Protein 1DK8 (pdb70)

Secondary structure (DSSP, 8-state):
----PPPHHHHHHH-HHHHTT-HHHHHHHHHHHHTTT-HHHHHHHHHHHHHHH----TTSHHHHHHHHHHHIIIIIS-TTSHHHHHS-HHHHHHHHHHHHHT---TTTTHHHHHHHHHHIIIIIHHHHTTSHIIIIIITSPPPPP--

Nearest PDB structures (foldseek):
  1dk8-assembly1_A-2  TM=1.007E+00  e=7.061E-22  Homo sapiens
  7y1p-assembly4_D  TM=9.703E-01  e=1.251E-17  Homo sapiens
  1emu-assembly1_A  TM=9.848E-01  e=5.975E-17  Homo sapiens
  5he3-assembly1_A  TM=7.031E-01  e=6.969E-05  Bos taurus
  6c2y-assembly1_A  TM=7.030E-01  e=1.412E-04  Homo sapiens

Structure (mmCIF, N/CA/C/O backbone):
data_1DK8
#
_entry.id   1DK8
#
_cell.length_a   32.570
_cell.length_b   117.880
_cell.length_c   81.900
_cell.angle_alpha   90.00
_cell.angle_beta   90.00
_cell.angle_gamma   90.00
#
_symmetry.space_group_name_H-M   'C 2 2 21'
#
loop_
_entity.id
_entity.type
_entity.pdbx_description
1 polymer AXIN
2 non-polymer 'SULFATE ION'
3 non-polymer 2,3-DIHYDROXY-1,4-DITHIOBUTANE
4 non-polymer GLYCEROL
5 water water
#
loop_
_atom_site.group_PDB
_atom_site.id
_atom_site.type_symbol
_atom_site.label_atom_id
_atom_site.label_alt_id
_atom_site.label_comp_id
_atom_site.label_asym_id
_atom_site.label_entity_id
_atom_site.label_seq_id
_atom_site.pdbx_PDB_ins_code
_atom_site.Cartn_x
_atom_site.Cartn_y
_atom_site.Cartn_z
_atom_site.occupancy
_atom_site.B_iso_or_equiv
_atom_site.auth_seq_id
_atom_site.auth_comp_id
_atom_site.auth_asym_id
_atom_site.auth_atom_id
_atom_site.pdbx_PDB_model_num
ATOM 1 N N . GLY A 1 1 ? 20.121 37.630 7.358 1.00 9.67 111 GLY A N 1
ATOM 2 C CA . GLY A 1 1 ? 19.195 38.706 7.817 1.00 7.90 111 GLY A CA 1
ATOM 3 C C . GLY A 1 1 ? 19.176 38.790 9.328 1.00 10.53 111 GLY A C 1
ATOM 4 O O . GLY A 1 1 ? 19.635 37.870 10.009 1.00 12.35 111 GLY A O 1
ATOM 5 N N . SER A 1 2 ? 18.657 39.887 9.867 1.00 8.09 112 SER A N 1
ATOM 6 C CA . SER A 1 2 ? 18.594 40.030 11.314 1.00 11.78 112 SER A CA 1
ATOM 7 C C . SER A 1 2 ? 17.381 39.323 11.880 1.00 17.72 112 SER A C 1
ATOM 8 O O . SER A 1 2 ? 16.284 39.415 11.336 1.00 23.76 112 SER A O 1
ATOM 11 N N . ALA A 1 3 ? 17.591 38.609 12.980 1.00 20.17 113 ALA A N 1
ATOM 12 C CA . ALA A 1 3 ? 16.537 37.846 13.650 1.00 25.66 113 ALA A CA 1
ATOM 13 C C . ALA A 1 3 ? 15.420 38.706 14.223 1.00 26.27 113 ALA A C 1
ATOM 14 O O . ALA A 1 3 ? 15.614 39.877 14.522 1.00 28.65 113 ALA A O 1
ATOM 16 N N . SER A 1 4 ? 14.249 38.103 14.371 1.00 29.63 114 SER A N 1
ATOM 17 C CA . SER A 1 4 ? 13.108 38.791 14.942 1.00 31.12 114 SER A CA 1
ATOM 18 C C . SER A 1 4 ? 12.498 37.848 15.967 1.00 28.83 114 SER A C 1
ATOM 19 O O . SER A 1 4 ? 11.689 36.984 15.643 1.00 32.40 114 SER A O 1
ATOM 22 N N . PRO A 1 5 ? 12.936 37.979 17.213 1.00 26.00 115 PRO A N 1
ATOM 23 C CA . PRO A 1 5 ? 12.485 37.169 18.340 1.00 23.50 115 PRO A CA 1
ATOM 24 C C . PRO A 1 5 ? 10.983 37.278 18.509 1.00 18.49 115 PRO A C 1
ATOM 25 O O . PRO A 1 5 ? 10.398 38.323 18.271 1.00 18.35 115 PRO A O 1
ATOM 29 N N . THR A 1 6 ? 10.366 36.173 18.904 1.00 14.73 116 THR A N 1
ATOM 30 C CA . THR A 1 6 ? 8.930 36.166 19.134 1.00 11.78 116 THR A CA 1
ATOM 31 C C . THR A 1 6 ? 8.705 36.764 20.512 1.00 12.08 116 THR A C 1
ATOM 32 O O . THR A 1 6 ? 9.401 36.409 21.467 1.00 10.37 116 THR A O 1
ATOM 36 N N . PRO A 1 7 ? 7.750 37.702 20.632 1.00 9.84 117 PRO A N 1
ATOM 37 C CA . PRO A 1 7 ? 7.491 38.298 21.947 1.00 11.19 117 PRO A CA 1
ATOM 38 C C . PRO A 1 7 ? 7.187 37.170 22.927 1.00 9.71 117 PRO A C 1
ATOM 39 O O . PRO A 1 7 ? 6.474 36.227 22.596 1.00 9.18 117 PRO A O 1
ATOM 43 N N . PRO A 1 8 ? 7.734 37.245 24.150 1.00 9.14 118 PRO A N 1
ATOM 44 C CA . PRO A 1 8 ? 7.481 36.188 25.129 1.00 7.96 118 PRO A CA 1
ATOM 45 C C . PRO A 1 8 ? 6.020 35.765 25.287 1.00 7.87 118 PRO A C 1
ATOM 46 O O . PRO A 1 8 ? 5.712 34.577 25.228 1.00 8.33 118 PRO A O 1
ATOM 50 N N . TYR A 1 9 ? 5.116 36.721 25.471 1.00 9.16 119 TYR A N 1
ATOM 51 C CA . TYR A 1 9 ? 3.712 36.371 25.667 1.00 10.30 119 TYR A CA 1
ATOM 52 C C . TYR A 1 9 ? 3.175 35.513 24.532 1.00 9.39 119 TYR A C 1
ATOM 53 O O . TYR A 1 9 ? 2.356 34.626 24.751 1.00 8.51 119 TYR A O 1
ATOM 62 N N . LEU A 1 10 ? 3.648 35.769 23.318 1.00 8.53 120 LEU A N 1
ATOM 63 C CA . LEU A 1 10 ? 3.167 35.024 22.162 1.00 8.77 120 LEU A CA 1
ATOM 64 C C . LEU A 1 10 ? 3.765 33.619 22.174 1.00 8.15 120 LEU A C 1
ATOM 65 O O . LEU A 1 10 ? 3.102 32.649 21.799 1.00 8.40 120 LEU A O 1
ATOM 73 N N . LYS A 1 11 ? 5.008 33.497 22.633 1.00 8.19 121 LYS A N 1
ATOM 74 C CA . LYS A 1 11 ? 5.619 32.179 22.724 1.00 6.62 121 LYS A CA 1
ATOM 75 C C . LYS A 1 11 ? 4.804 31.331 23.701 1.00 7.85 121 LYS A C 1
ATOM 76 O O . LYS A 1 11 ? 4.616 30.131 23.487 1.00 6.91 121 LYS A O 1
ATOM 82 N N . TRP A 1 12 ? 4.316 31.948 24.774 1.00 7.18 122 TRP A N 1
ATOM 83 C CA . TRP A 1 12 ? 3.540 31.190 25.754 1.00 7.63 122 TRP A CA 1
ATOM 84 C C . TRP A 1 12 ? 2.245 30.669 25.167 1.00 7.25 122 TRP A C 1
ATOM 85 O O . TRP A 1 12 ? 1.736 29.641 25.605 1.00 9.17 122 TRP A O 1
ATOM 96 N N . ALA A 1 13 ? 1.695 31.387 24.193 1.00 6.59 123 ALA A N 1
ATOM 97 C CA . ALA A 1 13 ? 0.452 30.960 23.568 1.00 6.38 123 ALA A CA 1
ATOM 98 C C . ALA A 1 13 ? 0.704 29.798 22.610 1.00 6.28 123 ALA A C 1
ATOM 99 O O . ALA A 1 13 ? -0.200 29.014 22.318 1.00 6.33 123 ALA A O 1
ATOM 101 N N . GLU A 1 14 ? 1.942 29.680 22.141 1.00 7.90 124 GLU A N 1
ATOM 102 C CA . GLU A 1 14 ? 2.288 28.627 21.194 1.00 7.40 124 GLU A CA 1
ATOM 103 C C . GLU A 1 14 ? 2.332 27.235 21.797 1.00 8.02 124 GLU A C 1
ATOM 104 O O . GLU A 1 14 ? 1.984 26.255 21.135 1.00 9.70 124 GLU A O 1
ATOM 110 N N . SER A 1 15 ? 2.746 27.133 23.057 1.00 8.17 125 SER A N 1
ATOM 111 C CA . SER A 1 15 ? 2.784 25.838 23.719 1.00 9.08 125 SER A CA 1
ATOM 112 C C . SER A 1 15 ? 2.944 25.980 25.220 1.00 6.12 125 SER A C 1
ATOM 113 O O . SER A 1 15 ? 3.534 26.948 25.700 1.00 8.08 125 SER A O 1
ATOM 116 N N . LEU A 1 16 ? 2.410 25.017 25.962 1.00 7.95 126 LEU A N 1
ATOM 117 C CA . LEU A 1 16 ? 2.540 25.045 27.413 1.00 6.51 126 LEU A CA 1
ATOM 118 C C . LEU A 1 16 ? 4.021 24.902 27.746 1.00 8.33 126 LEU A C 1
ATOM 119 O O . LEU A 1 16 ? 4.498 25.445 28.739 1.00 8.19 126 LEU A O 1
ATOM 124 N N . HIS A 1 17 ? 4.749 24.176 26.903 1.00 10.10 127 HIS A N 1
ATOM 125 C CA . HIS A 1 17 ? 6.178 23.988 27.118 1.00 11.45 127 HIS A CA 1
ATOM 126 C C . HIS A 1 17 ? 6.893 25.336 27.127 1.00 9.42 127 HIS A C 1
ATOM 127 O O . HIS A 1 17 ? 7.747 25.588 27.981 1.00 10.03 127 HIS A O 1
ATOM 139 N N . SER A 1 18 ? 6.545 26.207 26.182 1.00 9.50 128 SER A N 1
ATOM 140 C CA . SER A 1 18 ? 7.169 27.523 26.114 1.00 8.29 128 SER A CA 1
ATOM 141 C C . SER A 1 18 ? 6.799 28.368 27.326 1.00 8.08 128 SER A C 1
ATOM 142 O O . SER A 1 18 ? 7.632 29.086 27.860 1.00 9.72 128 SER A O 1
ATOM 145 N N . LEU A 1 19 ? 5.546 28.285 27.757 1.00 8.83 129 LEU A N 1
ATOM 146 C CA . LEU A 1 19 ? 5.111 29.051 28.918 1.00 8.20 129 LEU A CA 1
ATOM 147 C C . LEU A 1 19 ? 5.894 28.623 30.156 1.00 10.04 129 LEU A C 1
ATOM 148 O O . LEU A 1 19 ? 6.350 29.463 30.935 1.00 11.43 129 LEU A O 1
ATOM 153 N N . LEU A 1 20 ? 6.068 27.316 30.321 1.00 7.86 130 LEU A N 1
ATOM 154 C CA . LEU A 1 20 ? 6.768 26.795 31.490 1.00 9.42 130 LEU A CA 1
ATOM 155 C C . LEU A 1 20 ? 8.287 26.868 31.416 1.00 12.00 130 LEU A C 1
ATOM 156 O O . LEU A 1 20 ? 8.978 26.400 32.321 1.00 12.94 130 LEU A O 1
ATOM 161 N N . ASP A 1 21 ? 8.804 27.468 30.349 1.00 11.89 131 ASP A N 1
ATOM 162 C CA . ASP A 1 21 ? 10.246 27.614 30.173 1.00 14.04 131 ASP A CA 1
ATOM 163 C C . ASP A 1 21 ? 10.670 29.051 30.462 1.00 14.43 131 ASP A C 1
ATOM 164 O O . ASP A 1 21 ? 11.854 29.375 30.432 1.00 15.11 131 ASP A O 1
ATOM 172 N N . ASP A 1 22 ? 9.688 29.892 30.771 1.00 10.03 132 ASP A N 1
ATOM 173 C CA . ASP A 1 22 ? 9.896 31.317 31.011 1.00 9.75 132 ASP A CA 1
ATOM 174 C C . ASP A 1 22 ? 9.515 31.693 32.446 1.00 7.26 132 ASP A C 1
ATOM 175 O O . ASP A 1 22 ? 8.384 31.450 32.871 1.00 7.07 132 ASP A O 1
ATOM 180 N N . GLN A 1 23 ? 10.446 32.277 33.196 1.00 6.22 133 GLN A N 1
ATOM 181 C CA . GLN A 1 23 ? 10.143 32.670 34.573 1.00 5.21 133 GLN A CA 1
ATOM 182 C C . GLN A 1 23 ? 8.935 33.595 34.655 1.00 5.87 133 GLN A C 1
ATOM 183 O O . GLN A 1 23 ? 8.081 33.435 35.528 1.00 5.94 133 GLN A O 1
ATOM 189 N N . ASP A 1 24 ? 8.869 34.577 33.760 1.00 6.75 134 ASP A N 1
ATOM 190 C CA . ASP A 1 24 ? 7.741 35.507 33.771 1.00 5.84 134 ASP A CA 1
ATOM 191 C C . ASP A 1 24 ? 6.440 34.745 33.530 1.00 6.32 134 ASP A C 1
ATOM 192 O O . ASP A 1 24 ? 5.432 35.002 34.188 1.00 6.73 134 ASP A O 1
ATOM 197 N N . GLY A 1 25 ? 6.462 33.812 32.579 1.00 4.93 135 GLY A N 1
ATOM 198 C CA . GLY A 1 25 ? 5.263 33.051 32.274 1.00 4.24 135 GLY A CA 1
ATOM 199 C C . GLY A 1 25 ? 4.822 32.167 33.422 1.00 5.71 135 GLY A C 1
ATOM 200 O O . GLY A 1 25 ? 3.636 32.084 33.742 1.00 6.66 135 GLY A O 1
ATOM 201 N N . ILE A 1 26 ? 5.777 31.489 34.044 1.00 5.24 136 ILE A N 1
ATOM 202 C CA . ILE A 1 26 ? 5.447 30.620 35.163 1.00 4.85 136 ILE A CA 1
ATOM 203 C C . ILE A 1 26 ? 4.802 31.410 36.292 1.00 7.22 136 ILE A C 1
ATOM 204 O O . ILE A 1 26 ? 3.799 30.985 36.863 1.00 7.88 136 ILE A O 1
ATOM 209 N N . SER A 1 27 ? 5.387 32.557 36.622 1.00 6.82 137 SER A N 1
ATOM 210 C CA . SER A 1 27 ? 4.852 33.390 37.687 1.00 7.45 137 SER A CA 1
ATOM 211 C C . SER A 1 27 ? 3.428 33.846 37.406 1.00 7.06 137 SER A C 1
ATOM 212 O O . SER A 1 27 ? 2.557 33.741 38.267 1.00 8.02 137 SER A O 1
ATOM 215 N N . LEU A 1 28 ? 3.193 34.352 36.200 1.00 5.58 138 LEU A N 1
ATOM 216 C CA . LEU A 1 28 ? 1.873 34.840 35.838 1.00 5.14 138 LEU A CA 1
ATOM 217 C C . LEU A 1 28 ? 0.851 33.711 35.787 1.00 5.67 138 LEU A C 1
ATOM 218 O O . LEU A 1 28 ? -0.272 33.865 36.262 1.00 6.27 138 LEU A O 1
ATOM 223 N N . PHE A 1 29 ? 1.248 32.573 35.225 1.00 5.96 139 PHE A N 1
ATOM 224 C CA . PHE A 1 29 ? 0.349 31.428 35.135 1.00 4.30 139 PHE A CA 1
ATOM 225 C C . PHE A 1 29 ? 0.057 30.877 36.534 1.00 5.39 139 PHE A C 1
ATOM 226 O O . PHE A 1 29 ? -1.078 30.525 36.853 1.00 5.44 139 PHE A O 1
ATOM 234 N N . ARG A 1 30 ? 1.078 30.813 37.376 1.00 4.64 140 ARG A N 1
ATOM 235 C CA . ARG A 1 30 ? 0.884 30.301 38.726 1.00 4.36 140 ARG A CA 1
ATOM 236 C C . ARG A 1 30 ? -0.067 31.170 39.533 1.00 7.51 140 ARG A C 1
ATOM 237 O O . ARG A 1 30 ? -0.900 30.653 40.277 1.00 8.19 140 ARG A O 1
ATOM 245 N N . THR A 1 31 ? 0.041 32.486 39.382 1.00 6.19 141 THR A N 1
ATOM 246 C CA . THR A 1 31 ? -0.849 33.380 40.107 1.00 8.72 141 THR A CA 1
ATOM 247 C C . THR A 1 31 ? -2.268 33.213 39.588 1.00 7.00 141 THR A C 1
ATOM 248 O O . THR A 1 31 ? -3.222 33.213 40.363 1.00 7.42 141 THR A O 1
ATOM 252 N N . PHE A 1 32 ? -2.406 33.058 38.274 1.00 5.58 142 PHE A N 1
ATOM 253 C CA . PHE A 1 32 ? -3.720 32.846 37.677 1.00 5.67 142 PHE A CA 1
ATOM 254 C C . PHE A 1 32 ? -4.339 31.585 38.291 1.00 6.44 142 PHE A C 1
ATOM 255 O O . PHE A 1 32 ? -5.513 31.568 38.683 1.00 6.75 142 PHE A O 1
ATOM 263 N N . LEU A 1 33 ? -3.543 30.524 38.376 1.00 5.60 143 LEU A N 1
ATOM 264 C CA . LEU A 1 33 ? -4.017 29.263 38.945 1.00 4.89 143 LEU A CA 1
ATOM 265 C C . LEU A 1 33 ? -4.390 29.403 40.421 1.00 5.51 143 LEU A C 1
ATOM 266 O O . LEU A 1 33 ? -5.411 28.869 40.862 1.00 4.93 143 LEU A O 1
ATOM 271 N N . LYS A 1 34 ? -3.564 30.112 41.184 1.00 5.27 144 LYS A N 1
ATOM 272 C CA . LYS A 1 34 ? -3.832 30.286 42.612 1.00 6.35 144 LYS A CA 1
ATOM 273 C C . LYS A 1 34 ? -5.188 30.933 42.862 1.00 6.47 144 LYS A C 1
ATOM 274 O O . LYS A 1 34 ? -5.877 30.594 43.825 1.00 7.38 144 LYS A O 1
ATOM 280 N N . GLN A 1 35 ? -5.568 31.859 41.987 1.00 6.84 145 GLN A N 1
ATOM 281 C CA . GLN A 1 35 ? -6.835 32.567 42.127 1.00 7.45 145 GLN A CA 1
ATOM 282 C C . GLN A 1 35 ? -8.042 31.684 41.845 1.00 8.48 145 GLN A C 1
ATOM 283 O O . GLN A 1 35 ? -9.173 32.053 42.170 1.00 9.56 145 GLN A O 1
ATOM 289 N N . GLU A 1 36 ? -7.807 30.528 41.231 1.00 7.01 146 GLU A N 1
ATOM 290 C CA . GLU A 1 36 ? -8.888 29.593 40.933 1.00 8.05 146 GLU A CA 1
ATOM 291 C C . GLU A 1 36 ? -8.738 28.324 41.772 1.00 8.29 146 GLU A C 1
ATOM 292 O O . GLU A 1 36 ? -9.496 27.370 41.602 1.00 8.85 146 GLU A O 1
ATOM 298 N N . GLY A 1 37 ? -7.763 28.322 42.677 1.00 7.77 147 GLY A N 1
ATOM 299 C CA . GLY A 1 37 ? -7.536 27.159 43.523 1.00 8.31 147 GLY A CA 1
ATOM 300 C C . GLY A 1 37 ? -6.982 25.9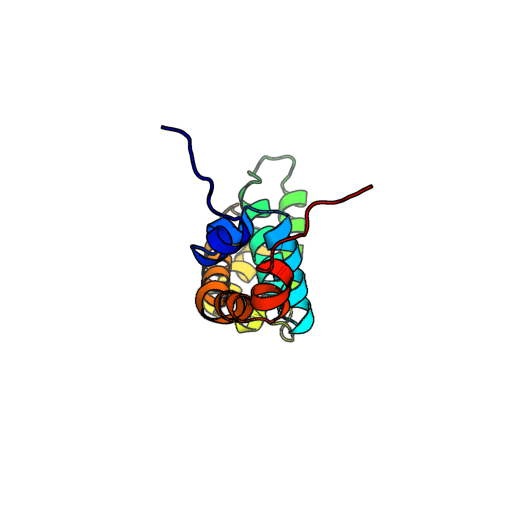78 42.749 1.00 10.20 147 GLY A C 1
ATOM 301 O O . GLY A 1 37 ? -7.187 24.822 43.133 1.00 8.15 147 GLY A O 1
ATOM 302 N N . CYS A 1 38 ? -6.261 26.274 41.668 1.00 7.53 148 CYS A N 1
ATOM 303 C CA . CYS A 1 38 ? -5.696 25.239 40.807 1.00 8.91 148 CYS A CA 1
ATOM 304 C C . CYS A 1 38 ? -4.176 25.183 40.765 1.00 6.64 148 CYS A C 1
ATOM 305 O O . CYS A 1 38 ? -3.616 24.436 39.964 1.00 7.73 148 CYS A O 1
ATOM 308 N N . ALA A 1 39 ? -3.505 25.949 41.617 1.00 6.57 149 ALA A N 1
ATOM 309 C CA . ALA A 1 39 ? -2.047 25.969 41.595 1.00 5.91 149 ALA A CA 1
ATOM 310 C C . ALA A 1 39 ? -1.382 24.620 41.834 1.00 5.46 149 ALA A C 1
ATOM 311 O O . ALA A 1 39 ? -0.252 24.401 41.390 1.00 5.90 149 ALA A O 1
ATOM 313 N N . ASP A 1 40 ? -2.067 23.719 42.533 1.00 5.00 150 ASP A N 1
ATOM 314 C CA . ASP A 1 40 ? -1.507 22.397 42.781 1.00 6.08 150 ASP A CA 1
ATOM 315 C C . ASP A 1 40 ? -1.215 21.659 41.480 1.00 6.34 150 ASP A C 1
ATOM 316 O O . ASP A 1 40 ? -0.339 20.801 41.447 1.00 6.36 150 ASP A O 1
ATOM 321 N N . LEU A 1 41 ? -1.950 21.966 40.414 1.00 5.24 151 LEU A N 1
ATOM 322 C CA . LEU A 1 41 ? -1.692 21.288 39.145 1.00 5.95 151 LEU A CA 1
ATOM 323 C C . LEU A 1 41 ? -0.254 21.565 38.716 1.00 7.59 151 LEU A C 1
ATOM 324 O O . LEU A 1 41 ? 0.501 20.652 38.374 1.00 7.20 151 LEU A O 1
ATOM 329 N N . LEU A 1 42 ? 0.123 22.837 38.741 1.00 4.56 152 LEU A N 1
ATOM 330 C CA . LEU A 1 42 ? 1.467 23.226 38.339 1.00 4.37 152 LEU A CA 1
ATOM 331 C C . LEU A 1 42 ? 2.527 22.813 39.348 1.00 6.46 152 LEU A C 1
ATOM 332 O O . LEU A 1 42 ? 3.587 22.316 38.962 1.00 5.88 152 LEU A O 1
ATOM 337 N N . ASP A 1 43 ? 2.253 23.016 40.636 1.00 4.44 153 ASP A N 1
ATOM 338 C CA . ASP A 1 43 ? 3.226 22.648 41.659 1.00 5.03 153 ASP A CA 1
ATOM 339 C C . ASP A 1 43 ? 3.495 21.147 41.653 1.00 5.27 153 ASP A C 1
ATOM 340 O O . ASP A 1 43 ? 4.635 20.720 41.822 1.00 6.54 153 ASP A O 1
ATOM 345 N N . PHE A 1 44 ? 2.451 20.346 41.467 1.00 6.16 154 PHE A N 1
ATOM 346 C CA . PHE A 1 44 ? 2.633 18.896 41.411 1.00 5.60 154 PHE A CA 1
ATOM 347 C C . PHE A 1 44 ? 3.429 18.534 40.163 1.00 7.13 154 PHE A C 1
ATOM 348 O O . PHE A 1 44 ? 4.328 17.693 40.212 1.00 6.42 154 PHE A O 1
ATOM 356 N N . TRP A 1 45 ? 3.090 19.160 39.042 1.00 5.81 155 TRP A N 1
ATOM 357 C CA . TRP A 1 45 ? 3.790 18.882 37.802 1.00 7.12 155 TRP A CA 1
ATOM 358 C C . TRP A 1 45 ? 5.295 19.115 37.995 1.00 7.42 155 TRP A C 1
ATOM 359 O O . TRP A 1 45 ? 6.116 18.271 37.619 1.00 7.12 155 TRP A O 1
ATOM 370 N N . PHE A 1 46 ? 5.663 20.242 38.598 1.00 6.24 1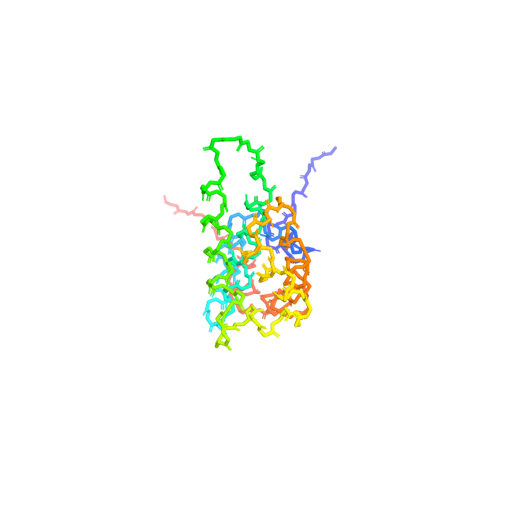56 PHE A N 1
ATOM 371 C CA . PHE A 1 46 ? 7.076 20.520 38.825 1.00 7.40 156 PHE A CA 1
ATOM 372 C C . PHE A 1 46 ? 7.691 19.564 39.837 1.00 7.62 156 PHE A C 1
ATOM 373 O O . PHE A 1 46 ? 8.852 19.182 39.697 1.00 8.92 156 PHE A O 1
ATOM 381 N N . ALA A 1 47 ? 6.923 19.169 40.848 1.00 8.20 157 ALA A N 1
ATOM 382 C CA . ALA A 1 47 ? 7.454 18.251 41.855 1.00 6.89 157 ALA A CA 1
ATOM 383 C C . ALA A 1 47 ? 7.845 16.936 41.197 1.00 7.85 157 ALA A C 1
ATOM 384 O O . ALA A 1 47 ? 8.862 16.333 41.547 1.00 8.82 157 ALA A O 1
ATOM 386 N N . CYS A 1 48 ? 7.036 16.491 40.243 1.00 7.86 158 CYS A N 1
ATOM 387 C CA . CYS A 1 48 ? 7.317 15.241 39.547 1.00 7.41 158 CYS A CA 1
ATOM 388 C C . CYS A 1 48 ? 8.566 15.375 38.691 1.00 9.24 158 CYS A C 1
ATOM 389 O O . CYS A 1 48 ? 9.383 14.458 38.634 1.00 10.85 158 CYS A O 1
ATOM 392 N N . THR A 1 49 ? 8.710 16.512 38.021 1.00 10.97 159 THR A N 1
ATOM 393 C CA . THR A 1 49 ? 9.880 16.733 37.178 1.00 12.93 159 THR A CA 1
ATOM 394 C C . THR A 1 49 ? 11.156 16.691 38.013 1.00 13.65 159 THR A C 1
ATOM 395 O O . THR A 1 49 ? 12.165 16.118 37.595 1.00 13.99 159 THR A O 1
ATOM 401 N N . GLY A 1 50 ? 11.106 17.294 39.197 1.00 10.19 160 GLY A N 1
ATOM 402 C CA . GLY A 1 50 ? 12.268 17.304 40.070 1.00 9.85 160 GLY A CA 1
ATOM 403 C C . GLY A 1 50 ? 12.565 15.941 40.662 1.00 11.48 160 GLY A C 1
ATOM 404 O O . GLY A 1 50 ? 13.726 15.551 40.777 1.00 14.16 160 GLY A O 1
ATOM 405 N N . PHE A 1 51 ? 11.525 15.207 41.036 1.00 8.82 161 PHE A N 1
ATOM 406 C CA . PHE A 1 51 ? 11.713 13.889 41.622 1.00 9.61 161 PHE A CA 1
ATOM 407 C C . PHE A 1 51 ? 12.339 12.916 40.628 1.00 10.75 161 PHE A C 1
ATOM 408 O O . PHE A 1 51 ? 13.253 12.161 40.972 1.00 9.52 161 PHE A O 1
ATOM 416 N N . ARG A 1 52 ? 11.847 12.932 39.394 1.00 11.44 162 ARG A N 1
ATOM 417 C CA . ARG A 1 52 ? 12.349 12.026 38.370 1.00 12.66 162 ARG A CA 1
ATOM 418 C C . ARG A 1 52 ? 13.830 12.218 38.068 1.00 13.52 162 ARG A C 1
ATOM 419 O O . ARG A 1 52 ? 14.487 11.297 37.587 1.00 12.35 162 ARG A O 1
ATOM 433 N N . LYS A 1 53 ? 14.364 13.400 38.365 1.00 11.48 163 LYS A N 1
ATOM 434 C CA . LYS A 1 53 ? 15.777 13.663 38.103 1.00 15.57 163 LYS A CA 1
ATOM 435 C C . LYS A 1 53 ? 16.691 12.989 39.117 1.00 14.32 163 LYS A C 1
ATOM 436 O O . LYS A 1 53 ? 17.864 12.732 38.830 1.00 16.11 163 LYS A O 1
ATOM 442 N N . LEU A 1 54 ? 16.166 12.714 40.306 1.00 12.14 164 LEU A N 1
ATOM 443 C CA . LEU A 1 54 ? 16.963 12.070 41.339 1.00 12.02 164 LEU A CA 1
ATOM 444 C C . LEU A 1 54 ? 17.103 10.596 40.980 1.00 13.31 164 LEU A C 1
ATOM 445 O O . LEU A 1 54 ? 16.135 9.948 40.575 1.00 14.72 164 LEU A O 1
ATOM 450 N N . GLU A 1 55 ? 18.314 10.071 41.108 1.00 12.42 165 GLU A N 1
ATOM 451 C CA . GLU A 1 55 ? 18.568 8.679 40.772 1.00 13.16 165 GLU A CA 1
ATOM 452 C C . GLU A 1 55 ? 18.928 7.938 42.059 1.00 11.86 165 GLU A C 1
ATOM 453 O O . GLU A 1 55 ? 19.550 8.496 42.957 1.00 12.98 165 GLU A O 1
ATOM 463 N N . PRO A 1 56 ? 18.527 6.667 42.167 1.00 12.71 166 PRO A N 1
ATOM 464 C CA . PRO A 1 56 ? 18.796 5.859 43.356 1.00 12.92 166 PRO A CA 1
ATOM 465 C C . PRO A 1 56 ? 20.234 5.414 43.610 1.00 11.32 166 PRO A C 1
ATOM 466 O O . PRO A 1 56 ? 20.910 4.918 42.712 1.00 13.18 166 PRO A O 1
ATOM 470 N N . CYS A 1 57 ? 20.692 5.600 44.841 1.00 11.50 167 CYS A N 1
ATOM 471 C CA . CYS A 1 57 ? 22.010 5.117 45.247 1.00 12.36 167 CYS A CA 1
ATOM 472 C C . CYS A 1 57 ? 21.819 4.681 46.700 1.00 13.99 167 CYS A C 1
ATOM 473 O O . CYS A 1 57 ? 20.823 5.055 47.326 1.00 14.23 167 CYS A O 1
ATOM 476 N N . ASP A 1 58 ? 22.738 3.887 47.238 1.00 15.89 168 ASP A N 1
ATOM 477 C CA . ASP A 1 58 ? 22.562 3.381 48.599 1.00 17.09 168 ASP A CA 1
ATOM 478 C C . ASP A 1 58 ? 22.733 4.364 49.742 1.00 17.87 168 ASP A C 1
ATOM 479 O O . ASP A 1 58 ? 22.778 3.960 50.906 1.00 21.07 168 ASP A O 1
ATOM 484 N N . SER A 1 59 ? 22.815 5.653 49.430 1.00 13.21 169 SER A N 1
ATOM 485 C CA . SER A 1 59 ? 22.959 6.645 50.484 1.00 12.53 169 SER A CA 1
ATOM 486 C C . SER A 1 59 ? 21.849 7.686 50.463 1.00 11.84 169 SER A C 1
ATOM 487 O O . SER A 1 59 ? 21.771 8.518 51.363 1.00 11.98 169 SER A O 1
ATOM 490 N N . ASN A 1 60 ? 20.987 7.649 49.447 1.00 11.90 170 ASN A N 1
ATOM 491 C CA . ASN A 1 60 ? 19.884 8.614 49.383 1.00 10.83 170 ASN A CA 1
ATOM 492 C C . ASN A 1 60 ? 18.534 7.916 49.356 1.00 12.56 170 ASN A C 1
ATOM 493 O O . ASN A 1 60 ? 17.534 8.502 48.945 1.00 11.56 170 ASN A O 1
ATOM 498 N N . GLU A 1 61 ? 18.510 6.671 49.822 1.00 13.51 171 GLU A N 1
ATOM 499 C CA . GLU A 1 61 ? 17.290 5.867 49.836 1.00 15.34 171 GLU A CA 1
ATOM 500 C C . GLU A 1 61 ? 16.167 6.480 50.671 1.00 12.48 171 GLU A C 1
ATOM 501 O O . GLU A 1 61 ? 15.050 6.658 50.183 1.00 12.54 171 GLU A O 1
ATOM 507 N N . GLU A 1 62 ? 16.453 6.790 51.931 1.00 11.17 172 GLU A N 1
ATOM 508 C CA . GLU A 1 62 ? 15.441 7.370 52.807 1.00 13.18 172 GLU A CA 1
ATOM 509 C C . GLU A 1 62 ? 15.052 8.765 52.326 1.00 11.32 172 GLU A C 1
ATOM 510 O O . GLU A 1 62 ? 13.885 9.141 52.404 1.00 10.86 172 GLU A O 1
ATOM 516 N N . LYS A 1 63 ? 16.022 9.533 51.834 1.00 8.35 173 LYS A N 1
ATOM 517 C CA . LYS A 1 63 ? 15.731 10.875 51.331 1.00 8.36 173 LYS A CA 1
ATOM 518 C C . LYS A 1 63 ? 14.699 10.788 50.205 1.00 9.35 173 LYS A C 1
ATOM 519 O O . LYS A 1 63 ? 13.698 11.509 50.205 1.00 8.51 173 LYS A O 1
ATOM 525 N N . ARG A 1 64 ? 14.936 9.897 49.247 1.00 9.85 174 ARG A N 1
ATOM 526 C CA . ARG A 1 64 ? 14.009 9.746 48.131 1.00 8.37 174 ARG A CA 1
ATOM 527 C C . ARG A 1 64 ? 12.654 9.207 48.578 1.00 8.91 174 ARG A C 1
ATOM 528 O O . ARG A 1 64 ? 11.620 9.615 48.045 1.00 7.31 174 ARG A O 1
ATOM 536 N N . LEU A 1 65 ? 12.654 8.299 49.552 1.00 7.73 175 LEU A N 1
ATOM 537 C CA . LEU A 1 65 ? 11.400 7.740 50.042 1.00 8.62 175 LEU A CA 1
ATOM 538 C C . LEU A 1 65 ? 10.578 8.820 50.725 1.00 7.65 175 LEU A C 1
ATOM 539 O O . LEU A 1 65 ? 9.372 8.928 50.499 1.00 8.96 175 LEU A O 1
ATOM 544 N N . LYS A 1 66 ? 11.229 9.624 51.559 1.00 8.35 176 LYS A N 1
ATOM 545 C CA . LYS A 1 66 ? 10.516 10.677 52.260 1.00 8.88 176 LYS A CA 1
ATOM 546 C C . LYS A 1 66 ? 9.965 11.712 51.291 1.00 6.95 176 LYS A C 1
ATOM 547 O O . LYS A 1 66 ? 8.865 12.223 51.493 1.00 7.74 176 LYS A O 1
ATOM 553 N N . LEU A 1 67 ? 10.712 12.015 50.233 1.00 7.43 177 LEU A N 1
ATOM 554 C CA . LEU A 1 67 ? 10.234 12.979 49.252 1.00 7.25 177 LEU A CA 1
ATOM 555 C C . LEU A 1 67 ? 9.046 12.400 48.492 1.00 7.18 177 LEU A C 1
ATOM 556 O O . LEU A 1 67 ? 8.050 13.089 48.274 1.00 8.25 177 LEU A O 1
ATOM 561 N N . ALA A 1 68 ? 9.147 11.135 48.088 1.00 6.95 178 ALA A N 1
ATOM 562 C CA . ALA A 1 68 ? 8.047 10.500 47.363 1.00 7.55 178 ALA A CA 1
ATOM 563 C C . ALA A 1 68 ? 6.794 10.466 48.236 1.00 8.03 178 ALA A C 1
ATOM 564 O O . ALA A 1 68 ? 5.688 10.725 47.761 1.00 8.03 178 ALA A O 1
ATOM 566 N N . ARG A 1 69 ? 6.969 10.144 49.513 1.00 8.01 179 ARG A N 1
ATOM 567 C CA . ARG A 1 69 ? 5.848 10.093 50.440 1.00 9.13 179 ARG A CA 1
ATOM 568 C C . ARG A 1 69 ? 5.226 11.475 50.570 1.00 7.54 179 ARG A C 1
ATOM 569 O O . ARG A 1 69 ? 4.007 11.617 50.656 1.00 8.34 179 ARG A O 1
ATOM 583 N N . ALA A 1 70 ? 6.077 12.493 50.600 1.00 6.59 180 ALA A N 1
ATOM 584 C CA . ALA A 1 70 ? 5.613 13.869 50.737 1.00 6.52 180 ALA A CA 1
ATOM 585 C C . ALA A 1 70 ? 4.772 14.313 49.546 1.00 7.29 180 ALA A C 1
ATOM 586 O O . ALA A 1 70 ? 3.735 14.951 49.717 1.00 8.60 180 ALA A O 1
ATOM 588 N N . ILE A 1 71 ? 5.226 13.985 48.342 1.00 7.30 181 ILE A N 1
ATOM 589 C CA . ILE A 1 71 ? 4.497 14.354 47.134 1.00 6.37 181 ILE A CA 1
ATOM 590 C C . ILE A 1 71 ? 3.153 13.635 47.127 1.00 7.91 181 ILE A C 1
ATOM 591 O O . ILE A 1 71 ? 2.118 14.226 46.826 1.00 6.74 181 ILE A O 1
ATOM 596 N N . TYR A 1 72 ? 3.187 12.354 47.474 1.00 5.75 182 TYR A N 1
ATOM 597 C CA . TYR A 1 72 ? 1.994 11.521 47.539 1.00 6.01 182 TYR A CA 1
ATOM 598 C C . TYR A 1 72 ? 0.983 12.077 48.548 1.00 7.62 182 TYR A C 1
ATOM 599 O O . TYR A 1 72 ? -0.191 12.273 48.227 1.00 6.80 182 TYR A O 1
ATOM 608 N N . ARG A 1 73 ? 1.444 12.345 49.762 1.00 7.17 183 ARG A N 1
ATOM 609 C CA . ARG A 1 73 ? 0.563 12.867 50.796 1.00 7.85 183 ARG A CA 1
ATOM 610 C C . ARG A 1 73 ? -0.008 14.235 50.466 1.00 8.75 183 ARG A C 1
ATOM 611 O O . ARG A 1 73 ? -1.194 14.491 50.679 1.00 10.55 183 ARG A O 1
ATOM 619 N N . LYS A 1 74 ? 0.834 15.110 49.933 1.00 6.68 184 LYS A N 1
ATOM 620 C CA . LYS A 1 74 ? 0.395 16.466 49.623 1.00 6.18 184 LYS A CA 1
ATOM 621 C C . LYS A 1 74 ? -0.608 16.567 48.488 1.00 7.22 184 LYS A C 1
ATOM 622 O O . LYS A 1 74 ? -1.610 17.278 48.609 1.00 7.81 184 LYS A O 1
ATOM 630 N N . TYR A 1 75 ? -0.354 15.845 47.401 1.00 6.47 185 TYR A N 1
ATOM 631 C CA . TYR A 1 75 ? -1.204 15.937 46.215 1.00 6.38 185 TYR A CA 1
ATOM 632 C C . TYR A 1 75 ? -2.102 14.771 45.844 1.00 7.84 185 TYR A C 1
ATOM 633 O O . TYR A 1 75 ? -3.227 14.974 45.395 1.00 9.43 185 TYR A O 1
ATOM 642 N N . ILE A 1 76 ? -1.609 13.552 46.009 1.00 6.70 186 ILE A N 1
ATOM 643 C CA . ILE A 1 76 ? -2.398 12.388 45.633 1.00 7.88 186 ILE A CA 1
ATOM 644 C C . ILE A 1 76 ? -3.430 12.018 46.683 1.00 10.06 186 ILE A C 1
ATOM 645 O O . ILE A 1 76 ? -4.586 11.739 46.355 1.00 11.34 186 ILE A O 1
ATOM 650 N N . LEU A 1 77 ? -3.014 12.035 47.941 1.00 9.83 187 LEU A N 1
ATOM 651 C CA . LEU A 1 77 ? -3.887 11.657 49.048 1.00 9.69 187 LEU A CA 1
ATOM 652 C C . LEU A 1 77 ? -4.904 12.712 49.485 1.00 9.60 187 LEU A C 1
ATOM 653 O O . LEU A 1 77 ? -5.911 12.381 50.121 1.00 10.58 187 LEU A O 1
ATOM 658 N N . ASP A 1 78 ? -4.649 13.975 49.161 1.00 8.15 188 ASP A N 1
ATOM 659 C CA . ASP A 1 78 ? -5.565 15.043 49.554 1.00 7.48 188 ASP A CA 1
ATOM 660 C C . ASP A 1 78 ? -6.833 14.987 48.715 1.00 6.80 188 ASP A C 1
ATOM 661 O O . ASP A 1 78 ? -6.897 15.544 47.614 1.00 6.65 188 ASP A O 1
ATOM 666 N N . ASN A 1 79 ? -7.847 14.318 49.250 1.00 7.75 189 ASN A N 1
ATOM 667 C CA . ASN A 1 79 ? -9.093 14.158 48.528 1.00 7.16 189 ASN A CA 1
ATOM 668 C C . ASN A 1 79 ? -9.935 15.414 48.402 1.00 7.74 189 ASN A C 1
ATOM 669 O O . ASN A 1 79 ? -10.959 15.411 47.722 1.00 10.32 189 ASN A O 1
ATOM 674 N N . ASN A 1 80 ? -9.505 16.491 49.046 1.00 7.54 190 ASN A N 1
ATOM 675 C CA . ASN A 1 80 ? -10.226 17.753 48.915 1.00 6.95 190 ASN A CA 1
ATOM 676 C C . ASN A 1 80 ? -9.460 18.631 47.930 1.00 8.67 190 ASN A C 1
ATOM 677 O O . ASN A 1 80 ? -9.795 19.798 47.739 1.00 10.14 190 ASN A O 1
ATOM 682 N N . GLY A 1 81 ? -8.447 18.044 47.291 1.00 6.52 191 GLY A N 1
ATOM 683 C CA . GLY A 1 81 ? -7.613 18.775 46.350 1.00 7.76 191 GLY A CA 1
ATOM 684 C C . GLY A 1 81 ? -7.813 18.427 44.884 1.00 6.71 191 GLY A C 1
ATOM 685 O O . GLY A 1 81 ? -8.277 17.339 44.535 1.00 6.63 191 GLY A O 1
ATOM 686 N N . ILE A 1 82 ? -7.428 19.350 44.011 1.00 5.52 192 ILE A N 1
ATOM 687 C CA . ILE A 1 82 ? -7.617 19.146 42.582 1.00 5.75 192 ILE A CA 1
ATOM 688 C C . ILE A 1 82 ? -6.796 18.021 41.950 1.00 6.10 192 ILE A C 1
ATOM 689 O O . ILE A 1 82 ? -7.281 17.337 41.046 1.00 7.55 192 ILE A O 1
ATOM 694 N N . VAL A 1 83 ? -5.570 17.804 42.415 1.00 6.05 193 VAL A N 1
ATOM 695 C CA . VAL A 1 83 ? -4.767 16.741 41.823 1.00 5.88 193 VAL A CA 1
ATOM 696 C C . VAL A 1 83 ? -5.429 15.383 42.048 1.00 5.79 193 VAL A C 1
ATOM 697 O O . VAL A 1 83 ? -5.441 14.538 41.150 1.00 7.19 193 VAL A O 1
ATOM 701 N N . SER A 1 84 ? -5.998 15.177 43.233 1.00 4.91 194 SER A N 1
ATOM 702 C CA . SER A 1 84 ? -6.668 13.914 43.528 1.00 7.04 194 SER A CA 1
ATOM 703 C C . SER A 1 84 ? -7.858 13.702 42.596 1.00 6.87 194 SER A C 1
ATOM 704 O O . SER A 1 84 ? -8.185 12.568 42.243 1.00 9.17 194 SER A O 1
ATOM 708 N N . ARG A 1 85 ? -8.499 14.797 42.198 1.00 6.66 195 ARG A N 1
ATOM 709 C CA . ARG A 1 85 ? -9.658 14.729 41.316 1.00 7.35 195 ARG A CA 1
ATOM 710 C C . ARG A 1 85 ? -9.303 14.579 39.846 1.00 10.44 195 ARG A C 1
ATOM 711 O O . ARG A 1 85 ? -10.131 14.128 39.043 1.00 14.31 195 ARG A O 1
ATOM 719 N N . GLN A 1 86 ? -8.074 14.943 39.495 1.00 7.60 196 GLN A N 1
ATOM 720 C CA . GLN A 1 86 ? -7.640 14.897 38.108 1.00 8.20 196 GLN A CA 1
ATOM 721 C C . GLN A 1 86 ? -6.690 13.765 37.756 1.00 9.27 196 GLN A C 1
ATOM 722 O O . GLN A 1 86 ? -6.153 13.726 36.648 1.00 10.07 196 GLN A O 1
ATOM 728 N N . THR A 1 87 ? -6.467 12.856 38.704 1.00 9.01 197 THR A N 1
ATOM 729 C CA . THR A 1 87 ? -5.631 11.684 38.449 1.00 9.19 197 THR A CA 1
ATOM 730 C C . THR A 1 87 ? -6.531 10.459 38.628 1.00 9.59 197 THR A C 1
ATOM 731 O O . THR A 1 87 ? -7.325 10.395 39.564 1.00 10.05 197 THR A O 1
ATOM 735 N N . LYS A 1 88 ? -6.408 9.494 37.722 1.00 8.53 198 LYS A N 1
ATOM 736 C CA . LYS A 1 88 ? -7.243 8.296 37.765 1.00 9.64 198 LYS A CA 1
ATOM 737 C C . LYS A 1 88 ? -7.016 7.408 38.979 1.00 9.48 198 LYS A C 1
ATOM 738 O O . LYS A 1 88 ? -5.921 7.367 39.531 1.00 8.07 198 LYS A O 1
ATOM 744 N N . PRO A 1 89 ? -8.056 6.673 39.404 1.00 9.12 199 PRO A N 1
ATOM 745 C CA . PRO A 1 89 ? -7.936 5.781 40.558 1.00 8.76 199 PRO A CA 1
ATOM 746 C C . PRO A 1 89 ? -6.769 4.804 40.416 1.00 8.30 199 PRO A C 1
ATOM 747 O O . PRO A 1 89 ? -5.997 4.619 41.355 1.00 10.50 199 PRO A O 1
ATOM 751 N N . ALA A 1 90 ? -6.633 4.188 39.244 1.00 8.07 200 ALA A N 1
ATOM 752 C CA . ALA A 1 90 ? -5.550 3.229 39.019 1.00 7.72 200 ALA A CA 1
ATOM 753 C C . ALA A 1 90 ? -4.181 3.898 39.108 1.00 8.69 200 ALA A C 1
ATOM 754 O O . ALA A 1 90 ? -3.209 3.295 39.563 1.00 7.88 200 ALA A O 1
ATOM 756 N N . THR A 1 91 ? -4.108 5.141 38.651 1.00 9.46 201 THR A N 1
ATOM 757 C CA . THR A 1 91 ? -2.866 5.893 38.678 1.00 8.33 201 THR A CA 1
ATOM 758 C C . THR A 1 91 ? -2.474 6.187 40.123 1.00 8.34 201 THR A C 1
ATOM 759 O O . THR A 1 91 ? -1.320 5.996 40.520 1.00 6.95 201 THR A O 1
ATOM 763 N N . LYS A 1 92 ? -3.440 6.642 40.912 1.00 7.49 202 LYS A N 1
ATOM 764 C CA . LYS A 1 92 ? -3.185 6.939 42.314 1.00 7.31 202 LYS A CA 1
ATOM 765 C C . LYS A 1 92 ? -2.883 5.665 43.091 1.00 7.90 202 LYS A C 1
ATOM 766 O O . LYS A 1 92 ? -2.046 5.667 43.986 1.00 8.78 202 LYS A O 1
ATOM 772 N N . SER A 1 93 ? -3.565 4.578 42.742 1.00 7.75 203 SER A N 1
ATOM 773 C CA . SER A 1 93 ? -3.353 3.303 43.418 1.00 8.59 203 SER A CA 1
ATOM 774 C C . SER A 1 93 ? -1.933 2.791 43.188 1.00 9.32 203 SER A C 1
ATOM 775 O O . SER A 1 93 ? -1.322 2.225 44.091 1.00 8.48 203 SER A O 1
ATOM 778 N N . PHE A 1 94 ? -1.409 2.994 41.983 1.00 8.15 204 PHE A N 1
ATOM 779 C CA . PHE A 1 94 ? -0.054 2.548 41.678 1.00 7.85 204 PHE A CA 1
ATOM 780 C C . PHE A 1 94 ? 0.941 3.292 42.558 1.00 7.76 204 PHE A C 1
ATOM 781 O O . PHE A 1 94 ? 1.859 2.699 43.125 1.00 8.07 204 PHE A O 1
ATOM 789 N N . ILE A 1 95 ? 0.750 4.600 42.673 1.00 7.21 205 ILE A N 1
ATOM 790 C CA . ILE A 1 95 ? 1.639 5.411 43.486 1.00 8.18 205 ILE A CA 1
ATOM 791 C C . ILE A 1 95 ? 1.551 4.990 44.944 1.00 8.37 205 ILE A C 1
ATOM 792 O O . ILE A 1 95 ? 2.571 4.867 45.623 1.00 8.52 205 ILE A O 1
ATOM 797 N N . LYS A 1 96 ? 0.333 4.765 45.423 1.00 8.48 206 LYS A N 1
ATOM 798 C CA . LYS A 1 96 ? 0.152 4.338 46.801 1.00 8.72 206 LYS A CA 1
ATOM 799 C C . LYS A 1 96 ? 0.911 3.028 47.019 1.00 7.64 206 LYS A C 1
ATOM 800 O O . LYS A 1 96 ? 1.561 2.844 48.045 1.00 8.45 206 LYS A O 1
ATOM 810 N N . GLY A 1 97 ? 0.831 2.128 46.043 1.00 8.80 207 GLY A N 1
ATOM 811 C CA . GLY A 1 97 ? 1.525 0.856 46.149 1.00 7.57 207 GLY A CA 1
ATOM 812 C C . GLY A 1 97 ? 3.023 1.059 46.254 1.00 8.07 207 GLY A C 1
ATOM 813 O O . GLY A 1 97 ? 3.682 0.438 47.084 1.00 8.48 207 GLY A O 1
ATOM 814 N N . CYS A 1 98 ? 3.568 1.924 45.405 1.00 8.24 208 CYS A N 1
ATOM 815 C CA . CYS A 1 98 ? 4.996 2.218 45.443 1.00 9.03 208 CYS A CA 1
ATOM 816 C C . CYS A 1 98 ? 5.390 2.706 46.831 1.00 9.78 208 CYS A C 1
ATOM 817 O O . CYS A 1 98 ? 6.388 2.262 47.397 1.00 9.49 208 CYS A O 1
ATOM 820 N N . ILE A 1 99 ? 4.607 3.636 47.372 1.00 9.03 209 ILE A N 1
ATOM 821 C CA . ILE A 1 99 ? 4.907 4.191 48.685 1.00 9.40 209 ILE A CA 1
ATOM 822 C C . ILE A 1 99 ? 4.835 3.150 49.799 1.00 8.99 209 ILE A C 1
ATOM 823 O O . ILE A 1 99 ? 5.764 3.024 50.599 1.00 10.79 209 ILE A O 1
ATOM 828 N N . MET A 1 100 ? 3.741 2.399 49.852 1.00 10.53 210 MET A N 1
ATOM 829 C CA . MET A 1 100 ? 3.577 1.397 50.896 1.00 11.64 210 MET A CA 1
ATOM 830 C C . MET A 1 100 ? 4.577 0.247 50.808 1.00 10.33 210 MET A C 1
ATOM 831 O O . MET A 1 100 ? 5.001 -0.284 51.836 1.00 13.35 210 MET A O 1
ATOM 839 N N . LYS A 1 101 ? 4.967 -0.123 49.591 1.00 9.46 211 LYS A N 1
ATOM 840 C CA . LYS A 1 101 ? 5.927 -1.212 49.383 1.00 7.90 211 LYS A CA 1
ATOM 841 C C . LYS A 1 101 ? 7.356 -0.694 49.441 1.00 9.86 211 LYS A C 1
ATOM 842 O O . LYS A 1 101 ? 8.312 -1.476 49.452 1.00 10.48 211 LYS A O 1
ATOM 848 N N . GLN A 1 102 ? 7.490 0.626 49.465 1.00 10.11 212 GLN A N 1
ATOM 849 C CA . GLN A 1 102 ? 8.787 1.283 49.472 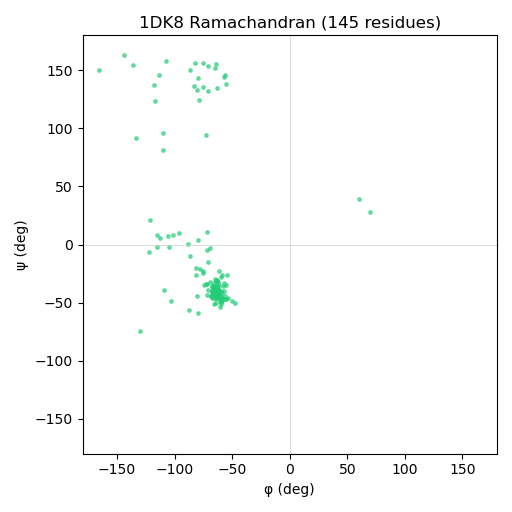1.00 9.97 212 GLN A CA 1
ATOM 850 C C . GLN A 1 102 ? 9.606 0.929 48.227 1.00 10.01 212 GLN A C 1
ATOM 851 O O . GLN A 1 102 ? 10.817 0.723 48.293 1.00 12.91 212 GLN A O 1
ATOM 857 N N . LEU A 1 103 ? 8.913 0.853 47.091 1.00 9.22 213 LEU A N 1
ATOM 858 C CA . LEU A 1 103 ? 9.531 0.573 45.794 1.00 9.53 213 LEU A CA 1
ATOM 859 C C . LEU A 1 103 ? 9.399 1.908 45.083 1.00 9.33 213 LEU A C 1
ATOM 860 O O . LEU A 1 103 ? 8.359 2.219 44.496 1.00 11.81 213 LEU A O 1
ATOM 865 N N . ILE A 1 104 ? 10.474 2.687 45.147 1.00 9.03 214 ILE A N 1
ATOM 866 C CA . ILE A 1 104 ? 10.507 4.045 44.620 1.00 10.32 214 ILE A CA 1
ATOM 867 C C . ILE A 1 104 ? 11.360 4.280 43.379 1.00 11.40 214 ILE A C 1
ATOM 868 O O . ILE A 1 104 ? 12.496 4.753 43.479 1.00 14.38 214 ILE A O 1
ATOM 873 N N . ASP A 1 105 ? 10.820 3.961 42.211 1.00 9.48 215 ASP A N 1
ATOM 874 C CA . ASP A 1 105 ? 11.565 4.174 40.977 1.00 9.94 215 ASP A CA 1
ATOM 875 C C . ASP A 1 105 ? 11.449 5.652 40.631 1.00 10.18 215 ASP A C 1
ATOM 876 O O . ASP A 1 105 ? 10.415 6.265 40.868 1.00 8.79 215 ASP A O 1
ATOM 881 N N . PRO A 1 106 ? 12.517 6.248 40.084 1.00 9.11 216 PRO A N 1
ATOM 882 C CA . PRO A 1 106 ? 12.499 7.666 39.716 1.00 10.04 216 PRO A CA 1
ATOM 883 C C . PRO A 1 106 ? 11.345 8.047 38.795 1.00 9.25 216 PRO A C 1
ATOM 884 O O . PRO A 1 106 ? 10.898 9.192 38.786 1.00 9.73 216 PRO A O 1
ATOM 888 N N . ALA A 1 107 ? 10.855 7.084 38.025 1.00 8.24 217 ALA A N 1
ATOM 889 C CA . ALA A 1 107 ? 9.769 7.353 37.092 1.00 8.79 217 ALA A CA 1
ATOM 890 C C . ALA A 1 107 ? 8.381 7.004 37.618 1.00 7.89 217 ALA A C 1
ATOM 891 O O . ALA A 1 107 ? 7.418 7.042 36.863 1.00 8.78 217 ALA A O 1
ATOM 893 N N . MET A 1 108 ? 8.263 6.700 38.905 1.00 7.87 218 MET A N 1
ATOM 894 C CA . MET A 1 108 ? 6.962 6.303 39.445 1.00 6.11 218 MET A CA 1
ATOM 895 C C . MET A 1 108 ? 5.820 7.306 39.256 1.00 6.96 218 MET A C 1
ATOM 896 O O . MET A 1 108 ? 4.668 6.905 39.089 1.00 8.29 218 MET A 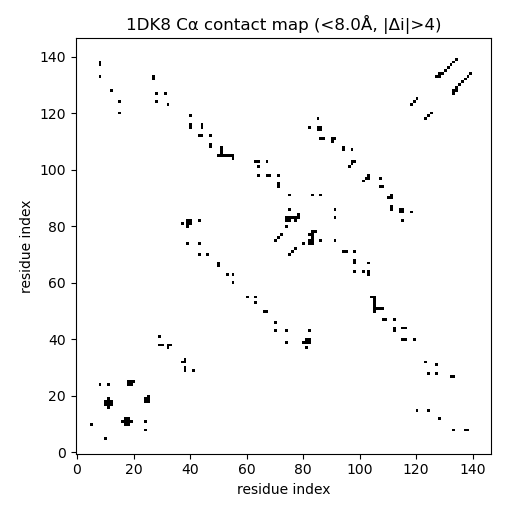O 1
ATOM 901 N N . PHE A 1 109 ? 6.127 8.601 39.271 1.00 9.49 219 PHE A N 1
ATOM 902 C CA . PHE A 1 109 ? 5.093 9.625 39.114 1.00 7.56 219 PHE A CA 1
ATOM 903 C C . PHE A 1 109 ? 4.797 10.003 37.657 1.00 9.11 219 PHE A C 1
ATOM 904 O O . PHE A 1 109 ? 3.947 10.858 37.399 1.00 9.05 219 PHE A O 1
ATOM 912 N N . ASP A 1 110 ? 5.483 9.376 36.705 1.00 7.88 220 ASP A N 1
ATOM 913 C CA . ASP A 1 110 ? 5.284 9.712 35.295 1.00 8.68 220 ASP A CA 1
ATOM 914 C C . ASP A 1 110 ? 3.839 9.736 34.805 1.00 9.62 220 ASP A C 1
ATOM 915 O O . ASP A 1 110 ? 3.423 10.695 34.149 1.00 9.38 220 ASP A O 1
ATOM 920 N N . GLN A 1 111 ? 3.070 8.695 35.112 1.00 7.68 221 GLN A N 1
ATOM 921 C CA . GLN A 1 111 ? 1.685 8.637 34.650 1.00 6.85 221 GLN A CA 1
ATOM 922 C C . GLN A 1 111 ? 0.841 9.764 35.235 1.00 7.40 221 GLN A C 1
ATOM 923 O O . GLN A 1 111 ? 0.091 10.425 34.512 1.00 7.24 221 GLN A O 1
ATOM 929 N N . ALA A 1 112 ? 0.969 9.995 36.536 1.00 7.80 222 ALA A N 1
ATOM 930 C CA . ALA A 1 112 ? 0.205 11.063 37.172 1.00 6.89 222 ALA A CA 1
ATOM 931 C C . ALA A 1 112 ? 0.624 12.411 36.587 1.00 8.37 222 ALA A C 1
ATOM 932 O O . ALA A 1 112 ? -0.213 13.290 36.359 1.00 8.65 222 ALA A O 1
ATOM 934 N N . GLN A 1 113 ? 1.920 12.574 36.337 1.00 8.81 223 GLN A N 1
ATOM 935 C CA . GLN A 1 113 ? 2.412 13.826 35.769 1.00 7.32 223 GLN A CA 1
ATOM 936 C C . GLN A 1 113 ? 1.813 14.032 34.377 1.00 9.52 223 GLN A C 1
ATOM 937 O O . GLN A 1 113 ? 1.433 15.143 34.004 1.00 7.73 223 GLN A O 1
ATOM 943 N N . THR A 1 114 ? 1.724 12.953 33.612 1.00 8.93 224 THR A N 1
ATOM 944 C CA . THR A 1 114 ? 1.161 13.015 32.271 1.00 9.55 224 THR A CA 1
ATOM 945 C C . THR A 1 114 ? -0.304 13.430 32.334 1.00 11.07 224 THR A C 1
ATOM 946 O O . THR A 1 114 ? -0.761 14.271 31.555 1.00 9.89 224 THR A O 1
ATOM 950 N N . GLU A 1 115 ? -1.039 12.842 33.270 1.00 8.55 225 GLU A N 1
ATOM 951 C CA . GLU A 1 115 ? -2.452 13.151 33.424 1.00 7.42 225 GLU A CA 1
ATOM 952 C C . GLU A 1 115 ? -2.672 14.596 33.840 1.00 8.27 225 GLU A C 1
ATOM 953 O O . GLU A 1 115 ? -3.586 15.257 33.349 1.00 8.29 225 GLU A O 1
ATOM 959 N N . ILE A 1 116 ? -1.833 15.091 34.742 1.00 8.72 226 ILE A N 1
ATOM 960 C CA . ILE A 1 116 ? -1.971 16.470 35.185 1.00 7.52 226 ILE A CA 1
ATOM 961 C C . ILE A 1 116 ? -1.521 17.423 34.081 1.00 9.16 226 ILE A C 1
ATOM 962 O O . ILE A 1 116 ? -2.070 18.511 33.932 1.00 8.73 226 ILE A O 1
ATOM 967 N N . GLN A 1 117 ? -0.525 17.021 33.300 1.00 8.46 227 GLN A N 1
ATOM 968 C CA . GLN A 1 117 ? -0.090 17.865 32.192 1.00 7.45 227 GLN A CA 1
ATOM 969 C C . GLN A 1 117 ? -1.265 17.978 31.223 1.00 10.15 227 GLN A C 1
ATOM 970 O O . GLN A 1 117 ? -1.556 19.055 30.704 1.00 8.30 227 GLN A O 1
ATOM 976 N N . ALA A 1 118 ? -1.952 16.860 30.999 1.00 8.61 228 ALA A N 1
ATOM 977 C CA . ALA A 1 118 ? -3.093 16.845 30.094 1.00 9.78 228 ALA A CA 1
ATOM 978 C C . ALA A 1 118 ? -4.221 17.733 30.598 1.00 10.39 228 ALA A C 1
ATOM 979 O O . ALA A 1 118 ? -4.869 18.420 29.809 1.00 11.07 228 ALA A O 1
ATOM 981 N N . THR A 1 119 ? -4.467 17.732 31.907 1.00 8.68 229 THR A N 1
ATOM 982 C CA . THR A 1 119 ? -5.543 18.562 32.434 1.00 9.76 229 THR A CA 1
ATOM 983 C C . THR A 1 119 ? -5.212 20.032 32.245 1.00 8.77 229 THR A C 1
ATOM 984 O O . THR A 1 119 ? -6.095 20.829 31.939 1.00 9.88 229 THR A O 1
ATOM 990 N N . MET A 1 120 ? -3.945 20.400 32.418 1.00 7.71 230 MET A N 1
ATOM 991 C CA . MET A 1 120 ? -3.570 21.798 32.231 1.00 6.67 230 MET A CA 1
ATOM 992 C C . MET A 1 120 ? -3.773 22.185 30.770 1.00 9.01 230 MET A C 1
ATOM 993 O O . MET A 1 120 ? -4.364 23.224 30.470 1.00 9.65 230 MET A O 1
ATOM 998 N N . GLU A 1 121 ? -3.300 21.332 29.869 1.00 8.72 231 GLU A N 1
ATOM 999 C CA . GLU A 1 121 ? -3.424 21.562 28.432 1.00 11.37 231 GLU A CA 1
ATOM 1000 C C . GLU A 1 121 ? -4.872 21.746 27.982 1.00 13.60 231 GLU A C 1
ATOM 1001 O O . GLU A 1 121 ? -5.168 22.589 27.130 1.00 15.08 231 GLU A O 1
ATOM 1007 N N . GLU A 1 122 ? -5.771 20.959 28.557 1.00 13.18 232 GLU A N 1
ATOM 1008 C CA . GLU A 1 122 ? -7.174 21.000 28.167 1.00 17.44 232 GLU A CA 1
ATOM 1009 C C . GLU A 1 122 ? -8.009 22.106 28.782 1.00 14.78 232 GLU A C 1
ATOM 1010 O O . GLU A 1 122 ? -9.001 22.538 28.189 1.00 16.69 232 GLU A O 1
ATOM 1016 N N . ASN A 1 123 ? -7.612 22.587 29.954 1.00 10.95 233 ASN A N 1
ATOM 1017 C CA . ASN A 1 123 ? -8.423 23.581 30.629 1.00 10.51 233 ASN A CA 1
ATOM 1018 C C . ASN A 1 123 ? -7.755 24.852 31.131 1.00 11.06 233 ASN A C 1
ATOM 1019 O O . ASN A 1 123 ? -7.923 25.915 30.533 1.00 10.39 233 ASN A O 1
ATOM 1024 N N . THR A 1 124 ? -7.001 24.757 32.224 1.00 8.73 234 THR A N 1
ATOM 1025 C CA . THR A 1 124 ? -6.389 25.953 32.783 1.00 8.49 234 THR A CA 1
ATOM 1026 C C . THR A 1 124 ? -5.404 26.705 31.906 1.00 7.13 234 THR A C 1
ATOM 1027 O O . THR A 1 124 ? -5.354 27.926 31.976 1.00 7.47 234 THR A O 1
ATOM 1031 N N . TYR A 1 125 ? -4.627 26.004 31.085 1.00 7.57 235 TYR A N 1
ATOM 1032 C CA . TYR A 1 125 ? -3.675 26.695 30.215 1.00 7.60 235 TYR A CA 1
ATOM 1033 C C . TYR A 1 125 ? -4.446 27.545 29.190 1.00 7.95 235 TYR A C 1
ATOM 1034 O O . TYR A 1 125 ? -4.179 28.745 29.048 1.00 6.06 235 TYR A O 1
ATOM 1043 N N . PRO A 1 126 ? -5.418 26.951 28.473 1.00 6.84 236 PRO A N 1
ATOM 1044 C CA . PRO A 1 126 ? -6.167 27.762 27.507 1.00 7.77 236 PRO A CA 1
ATOM 1045 C C . PRO A 1 126 ? -6.947 28.870 28.222 1.00 7.75 236 PRO A C 1
ATOM 1046 O O . PRO A 1 126 ? -7.160 29.959 27.675 1.00 8.47 236 PRO A O 1
ATOM 1050 N N . SER A 1 127 ? -7.378 28.593 29.451 1.00 7.58 237 SER A N 1
ATOM 1051 C CA . SER A 1 127 ? -8.112 29.589 30.217 1.00 7.89 237 SER A CA 1
ATOM 1052 C C . SER A 1 127 ? -7.197 30.761 30.548 1.00 7.29 237 SER A C 1
ATOM 1053 O O . SER A 1 127 ? -7.603 31.914 30.460 1.00 7.65 237 SER A O 1
ATOM 1057 N N . PHE A 1 128 ? -5.955 30.459 30.924 1.00 7.07 238 PHE A N 1
ATOM 1058 C CA . PHE A 1 128 ? -4.989 31.503 31.239 1.00 6.43 238 PHE A CA 1
ATOM 1059 C C . PHE A 1 128 ? -4.778 32.389 30.017 1.00 6.69 238 PHE A C 1
ATOM 1060 O O . PHE A 1 128 ? -4.656 33.608 30.135 1.00 8.01 238 PHE A O 1
ATOM 1068 N N . LEU A 1 129 ? -4.732 31.772 28.841 1.00 7.78 239 LEU A N 1
ATOM 1069 C CA . LEU A 1 129 ? -4.520 32.522 27.613 1.00 6.67 239 LEU A CA 1
ATOM 1070 C C . LEU A 1 129 ? -5.687 33.424 27.214 1.00 8.83 239 LEU A C 1
ATOM 1071 O O . LEU A 1 129 ? -5.604 34.144 26.219 1.00 9.64 239 LEU A O 1
ATOM 1076 N N . LYS A 1 130 ? -6.773 33.372 27.982 1.00 9.43 240 LYS A N 1
ATOM 1077 C CA . LYS A 1 130 ? -7.948 34.209 27.718 1.00 11.21 240 LYS A CA 1
ATOM 1078 C C . LYS A 1 130 ? -8.155 35.189 28.868 1.00 12.64 240 LYS A C 1
ATOM 1079 O O . LYS A 1 130 ? -9.069 36.016 28.834 1.00 12.07 240 LYS A O 1
ATOM 1085 N N . SER A 1 131 ? -7.306 35.089 29.885 1.00 8.82 241 SER A N 1
ATOM 1086 C CA . SER A 1 131 ? -7.408 35.932 31.071 1.00 8.08 241 SER A CA 1
ATOM 1087 C C . SER A 1 131 ? -7.036 37.388 30.825 1.00 8.20 241 SER A C 1
ATOM 1088 O O . SER A 1 131 ? -6.261 37.689 29.920 1.00 9.71 241 SER A O 1
ATOM 1091 N N . ASP A 1 132 ? -7.584 38.296 31.631 1.00 7.08 242 ASP A N 1
ATOM 1092 C CA . ASP A 1 132 ? -7.263 39.710 31.469 1.00 5.99 242 ASP A CA 1
ATOM 1093 C C . ASP A 1 132 ? -5.797 39.969 31.798 1.00 5.86 242 ASP A C 1
ATOM 1094 O O . ASP A 1 132 ? -5.159 40.805 31.162 1.00 7.76 242 ASP A O 1
ATOM 1099 N N . ILE A 1 133 ? -5.253 39.255 32.780 1.00 7.69 243 ILE A N 1
ATOM 1100 C CA . ILE A 1 133 ? -3.858 39.481 33.131 1.00 8.88 243 ILE A CA 1
ATOM 1101 C C . ILE A 1 133 ? -2.949 39.134 31.951 1.00 8.02 243 ILE A C 1
ATOM 1102 O O . ILE A 1 133 ? -1.904 39.753 31.771 1.00 9.66 243 ILE A O 1
ATOM 1107 N N . TYR A 1 134 ? -3.361 38.169 31.131 1.00 7.40 244 TYR A N 1
ATOM 1108 C CA . TYR A 1 134 ? -2.562 37.780 29.973 1.00 6.52 244 TYR A CA 1
ATOM 1109 C C . TYR A 1 13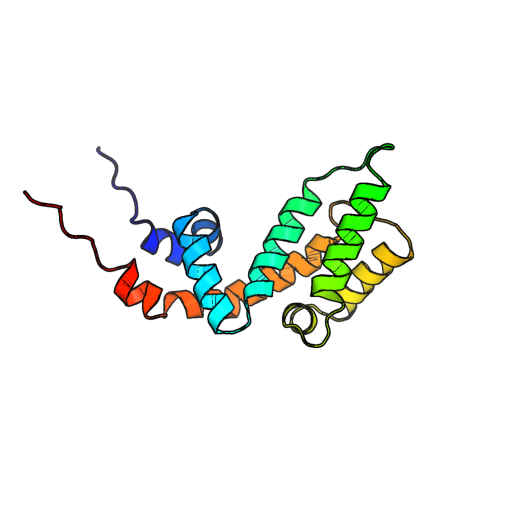4 ? -2.865 38.619 28.729 1.00 7.55 244 TYR A C 1
ATOM 1110 O O . TYR A 1 134 ? -1.976 39.248 28.153 1.00 6.80 244 TYR A O 1
ATOM 1119 N N . LEU A 1 135 ? -4.130 38.644 28.322 1.00 8.31 245 LEU A N 1
ATOM 1120 C CA . LEU A 1 135 ? -4.516 39.378 27.123 1.00 8.55 245 LEU A CA 1
ATOM 1121 C C . LEU A 1 135 ? -4.441 40.892 27.217 1.00 8.16 245 LEU A C 1
ATOM 1122 O O . LEU A 1 135 ? -4.166 41.570 26.231 1.00 8.30 245 LEU A O 1
ATOM 1127 N N . GLU A 1 136 ? -4.685 41.426 28.403 1.00 9.34 246 GLU A N 1
ATOM 1128 C CA . GLU A 1 136 ? -4.686 42.866 28.556 1.00 10.38 246 GLU A CA 1
ATOM 1129 C C . GLU A 1 136 ? -3.455 4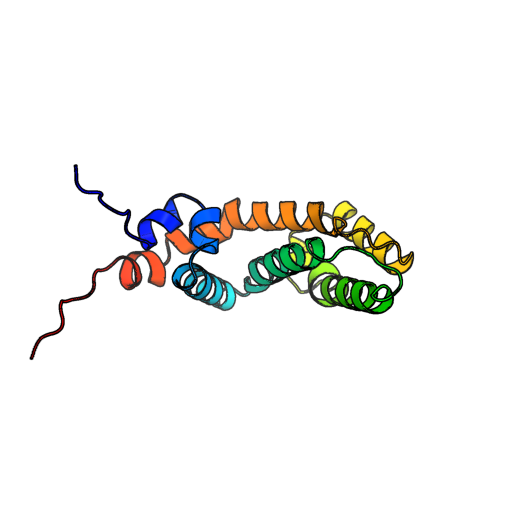3.460 29.213 1.00 10.97 246 GLU A C 1
ATOM 1130 O O . GLU A 1 136 ? -2.883 44.414 28.696 1.00 14.89 246 GLU A O 1
ATOM 1136 N N . TYR A 1 137 ? -3.031 42.913 30.343 1.00 9.04 247 TYR A N 1
ATOM 1137 C CA . TYR A 1 137 ? -1.859 43.471 30.993 1.00 10.42 247 TYR A CA 1
ATOM 1138 C C . TYR A 1 1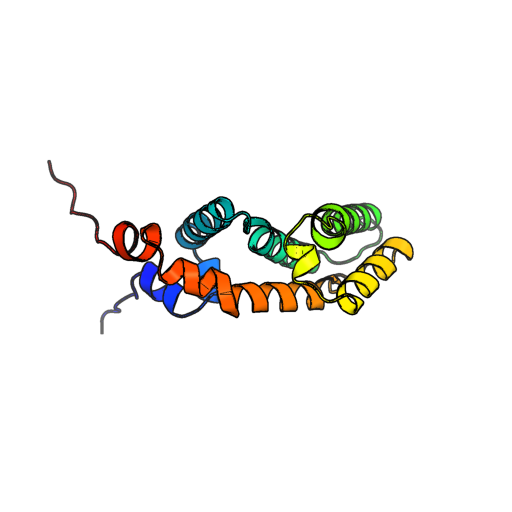37 ? -0.553 43.015 30.359 1.00 8.66 247 TYR A C 1
ATOM 1139 O O . TYR A 1 137 ? 0.239 43.830 29.883 1.00 10.78 247 TYR A O 1
ATOM 1148 N N . THR A 1 138 ? -0.338 41.707 30.341 1.00 8.67 248 THR A N 1
ATOM 1149 C CA . THR A 1 138 ? 0.896 41.144 29.814 1.00 9.04 248 THR A CA 1
ATOM 1150 C C . THR A 1 138 ? 1.182 41.448 28.350 1.00 8.53 248 THR A C 1
ATOM 1151 O O . THR A 1 138 ? 2.287 41.858 28.002 1.00 9.59 248 THR A O 1
ATOM 1155 N N . ARG A 1 139 ? 0.185 41.244 27.502 1.00 7.69 249 ARG A N 1
ATOM 1156 C CA . ARG A 1 139 ? 0.327 41.462 26.069 1.00 11.29 249 ARG A CA 1
ATOM 1157 C C . ARG A 1 139 ? 0.623 42.906 25.703 1.00 12.16 249 ARG A C 1
ATOM 1158 O O . ARG A 1 139 ? 1.371 43.169 24.764 1.00 13.12 249 ARG A O 1
ATOM 1166 N N . THR A 1 140 ? 0.043 43.840 26.449 1.00 8.45 250 THR A N 1
ATOM 1167 C CA . THR A 1 140 ? 0.244 45.257 26.171 1.00 9.57 250 THR A CA 1
ATOM 1168 C C . THR A 1 140 ? 1.707 45.647 26.346 1.00 10.79 250 THR A C 1
ATOM 1169 O O . THR A 1 140 ? 2.354 45.266 27.317 1.00 11.03 250 THR A O 1
ATOM 1173 N N . GLY A 1 141 ? 2.226 46.406 25.388 1.00 12.40 251 GLY A N 1
ATOM 1174 C CA . GLY A 1 141 ? 3.618 46.803 25.450 1.00 13.30 251 GLY A CA 1
ATOM 1175 C C . GLY A 1 141 ? 3.917 47.892 26.456 1.00 14.03 251 GLY A C 1
ATOM 1176 O O . GLY A 1 141 ? 3.034 48.667 26.835 1.00 14.45 251 GLY A O 1
ATOM 1177 N N . SER A 1 142 ? 5.171 47.940 26.892 1.00 14.32 252 SER A N 1
ATOM 1178 C CA . SER A 1 142 ? 5.628 48.950 27.841 1.00 15.47 252 SER A CA 1
ATOM 1179 C C . SER A 1 142 ? 6.057 50.189 27.063 1.00 17.10 252 SER A C 1
ATOM 1180 O O . SER A 1 142 ? 6.501 50.083 25.920 1.00 19.91 252 SER A O 1
ATOM 1183 N N . GLU A 1 143 ? 5.916 51.361 27.676 1.00 16.61 253 GLU A N 1
ATOM 1184 C CA . GLU A 1 143 ? 6.345 52.598 27.033 1.00 20.52 253 GLU A CA 1
ATOM 1185 C C . GLU A 1 143 ? 7.848 52.719 27.261 1.00 22.63 253 GLU A C 1
ATOM 1186 O O . GLU A 1 143 ? 8.388 52.141 28.205 1.00 22.84 253 GLU A O 1
ATOM 1192 N N . SER A 1 144 ? 8.525 53.464 26.397 1.00 25.69 254 SER A N 1
ATOM 1193 C CA . SER A 1 144 ? 9.958 53.663 26.562 1.00 27.75 254 SER A CA 1
ATOM 1194 C C . SER A 1 144 ? 10.132 54.722 27.645 1.00 28.28 254 SER A C 1
ATOM 1195 O O . SER A 1 144 ? 9.574 55.815 27.548 1.00 27.85 254 SER A O 1
ATOM 1198 N N . PRO A 1 145 ? 10.888 54.401 28.705 1.00 28.26 255 PRO A N 1
ATOM 1199 C CA . PRO A 1 145 ? 11.116 55.349 29.798 1.00 29.38 255 PRO A CA 1
ATOM 1200 C C . PRO A 1 145 ? 11.707 56.663 29.295 1.00 30.64 255 PRO A C 1
ATOM 1201 O O . PRO A 1 145 ? 12.482 56.677 28.339 1.00 29.36 255 PRO A O 1
ATOM 1205 N N . LYS A 1 146 ? 11.339 57.767 29.936 1.00 33.21 256 LYS A N 1
ATOM 1206 C CA . LYS A 1 146 ? 11.845 59.071 29.528 1.00 36.14 256 LYS A CA 1
ATOM 1207 C C . LYS A 1 146 ? 12.276 59.936 30.708 1.00 37.42 256 LYS A C 1
ATOM 1208 O O . LYS A 1 146 ? 11.789 59.772 31.828 1.00 36.89 256 LYS A O 1
ATOM 1214 N N . VAL A 1 147 ? 13.190 60.863 30.427 1.00 38.04 257 VAL A N 1
ATOM 1215 C CA . VAL A 1 147 ? 13.718 61.794 31.420 1.00 39.16 257 VAL A CA 1
ATOM 1216 C C . VAL A 1 147 ? 14.257 61.077 32.652 1.00 42.03 257 VAL A C 1
ATOM 1217 O O . VAL A 1 147 ? 15.497 61.000 32.796 1.00 42.59 257 VAL A O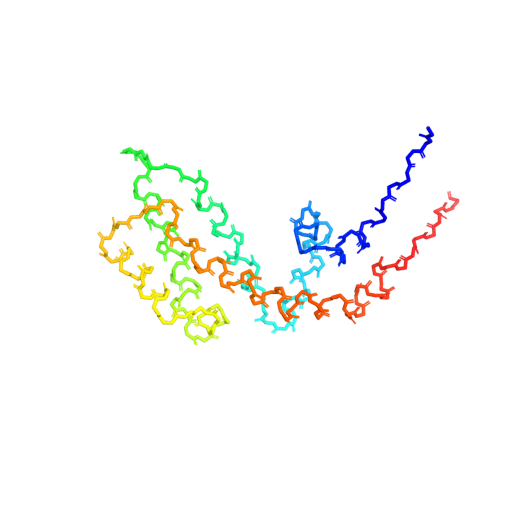 1
#

Sequence (147 aa):
GSASPTPPYLKWAESLHSLLDDQDGISLFRTFLKQEGCADLLDFWFACTGFRKLEPCDSNEEKRLKLARAIYRKYILDNNGIVSRQTKPATKSFIKGCIMKQLIDPAMFDQAQTEIQATMEENTYPSFLKSDIYLEYTRTGSESPKV

CATH classification: 1.10.196.10 (+1 more: 1.10.167.10)

Foldseek 3Di:
DDDDDDPLLVLCVVDVVSLVVDPVSVVLLLVLCVVVQRNCLVVLLVLLVVLLVDADDVPCLVVSLVSLVVSLVVQCVPPVHDLVVQADPVLNVQSVCCNVVSPDGSCSCVRSSVSSVVVCVVPSSVVSCVDCCSPPVVVDDDDDDDD

GO terms:
  GO:0090090 negative regulation of canonical Wnt signaling pathway (P, IMP)
  GO:0005515 protein binding (F, IPI)
  GO:0005634 nucleus (C, IDA)
  GO:0005737 cytoplasm (C, IDA)
  GO:0016328 lateral plasma membrane (C, IDA)
  GO:0005634 nucleus (C, EXP)
  GO:0005737 cytoplasm (C, EXP)
  GO:0031625 ubiquitin protein ligase binding (F, IPI)
  GO:0019899 enzyme binding (F, IPI)
  GO:0005829 cytosol (C, TAS)
  GO:0042802 identical protein binding (F, IPI)
  GO:0060090 molecular adaptor activity (F, IDA)
  GO:0008013 beta-catenin binding (F, IDA)
  GO:0048471 perinuclear region of cytoplasm (C, IDA)
  GO:0071944 cell periphery (C, IDA)
  GO:0045732 positive regulation of protein catabolic process (P, IDA)
  GO:0043539 protein serine/threonine kinase activator activity (F, IDA)
  GO:0030877 beta-catenin destruction complex (C, IDA)
  GO:1904885 beta-catenin destruction complex assembly (P, IDA)
  GO:0090090 negative regulation of canonical Wnt signaling pathway (P, IDA)

B-factor: mean 15.28, std 12.13, range [4.24, 92.49]

InterPro domains:
  IPR001158 DIX domain [PF00778] (783-858)
  IPR001158 DIX domain [PS50841] (780-862)
  IPR001158 DIX domain [SM00021] (780-862)
  IPR014936 Axin beta-catenin binding [PF08833] (465-496)
  IPR016137 RGS domain [PF00615] (88-210)
  IPR016137 RGS domain [PR01301] (85-106)
  IPR016137 RGS domain [PR01301] (107-125)
  IPR016137 RGS domain [PR01301] (185-204)
  IPR016137 RGS domain [PS50132] (88-211)
  IPR016137 RGS domain [SM00315] (88-211)
  IPR024066 RGS, subdomain 1/3 [G3DSA:1.10.196.10] (82-115)
  IPR024066 RGS, subdomain 1/3 [G3DSA:1.10.196.10] (193-212)
  IPR029071 Ubiquitin-like domain superfamily [SSF54236] (781-862)
  IPR032101 Axin-1/2, tankyrase-binding domain [PF16646] (9-82)
  IPR032101 Axin-1/2, tankyrase-binding domain [cd11582] (11-80)
  IPR036305 RGS domain superfamily [SSF48097] (76-218)
  IPR038207 DIX domain superfamily [G3DSA:2.40.240.130] (779-862)
  IPR043581 Axin-like [PTHR46102] (1-862)
  IPR044926 RGS, subdomain 2 [G3DSA:1.10.167.10] (116-192)

Organism: Homo sapiens (NCBI:txid9606)

Solvent-accessible surface area: 9454 Å² total; per-residue (Å²): 135,117,97,103,119,51,62,77,52,75,87,6,40,112,41,6,130,22,0,14,104,37,145,94,0,27,67,47,0,92,68,20,0,124,146,97,59,16,13,51,2,0,34,0,41,75,31,2,31,34,2,84,151,76,136,81,67,132,94,28,114,95,152,12,11,125,70,0,62,51,9,16,154,134,21,6,94,56,111,142,10,21,1,7,151,74,6,138,102,78,13,42,58,124,1,96,12,12,3,126,135,105,116,23,89,24,44,10,3,56,98,0,15,82,29,0,73,56,12,0,74,131,69,13,15,52,47,0,32,158,17,112,74,7,62,101,163,32,117,91,61,115,154,96,135,177,215

Radius of gyration: 18.47 Å; Cα contacts (8 Å, |Δi|>4): 127; chains: 1; bounding box: 33×63×45 Å